Protein AF-A0A7Z9GE49-F1 (afdb_monomer_lite)

pLDDT: mean 94.0, std 6.22, range [51.78, 98.31]

Foldseek 3Di:
DAQKDKQKAKDWDDDPPDIDIDIFIWIKGWDDADPVLVVQDVVQDPLVVDDVSDAQCRQADPVRDRNGSIDMDTPDTDPCVSNRDRVVVVVVVVVVD

Radius of gyration: 15.91 Å; chains: 1; bounding box: 35×28×48 Å

Structure (mmCIF, N/CA/C/O backbone):
data_AF-A0A7Z9GE49-F1
#
_entry.id   AF-A0A7Z9GE49-F1
#
loop_
_atom_site.group_PDB
_atom_site.id
_atom_site.type_symbol
_atom_site.label_atom_id
_atom_site.label_alt_id
_atom_site.label_comp_id
_atom_site.label_asym_id
_atom_site.label_entity_id
_atom_site.label_seq_id
_atom_site.pdbx_PDB_ins_code
_atom_site.Cartn_x
_atom_site.Cartn_y
_atom_site.Cartn_z
_atom_site.occupancy
_atom_site.B_iso_or_equiv
_atom_site.auth_seq_id
_atom_site.auth_comp_id
_atom_site.auth_asym_id
_atom_site.auth_atom_id
_atom_site.pdbx_PDB_model_num
ATOM 1 N N . LYS A 1 1 ? -8.111 -10.842 13.080 1.00 51.78 1 LYS A N 1
ATOM 2 C CA . LYS A 1 1 ? -7.327 -9.755 13.714 1.00 51.78 1 LYS A CA 1
ATOM 3 C C . LYS A 1 1 ? -5.858 -10.147 13.665 1.00 51.78 1 LYS A C 1
ATOM 5 O O . LYS A 1 1 ? -5.364 -10.748 14.607 1.00 51.78 1 LYS A O 1
ATOM 10 N N . GLY A 1 2 ? -5.219 -9.916 12.523 1.00 59.62 2 GLY A N 1
ATOM 11 C CA . GLY A 1 2 ? -3.766 -9.822 12.448 1.00 59.62 2 GLY A CA 1
ATOM 12 C C . GLY A 1 2 ? -3.449 -8.336 12.471 1.00 59.62 2 GLY A C 1
ATOM 13 O O . GLY A 1 2 ? -4.159 -7.573 11.822 1.00 59.62 2 GLY A O 1
ATOM 14 N N . ASN A 1 3 ? -2.469 -7.922 13.266 1.00 83.06 3 ASN A N 1
ATOM 15 C CA . ASN A 1 3 ? -2.033 -6.530 13.262 1.00 83.06 3 ASN A CA 1
ATOM 16 C C . ASN A 1 3 ? -1.007 -6.274 12.146 1.00 83.06 3 ASN A C 1
ATOM 18 O O . ASN A 1 3 ? -0.521 -5.164 12.039 1.00 83.06 3 ASN A O 1
ATOM 22 N N . GLN A 1 4 ? -0.665 -7.285 11.344 1.00 94.06 4 GLN A N 1
ATOM 23 C CA . GLN A 1 4 ? 0.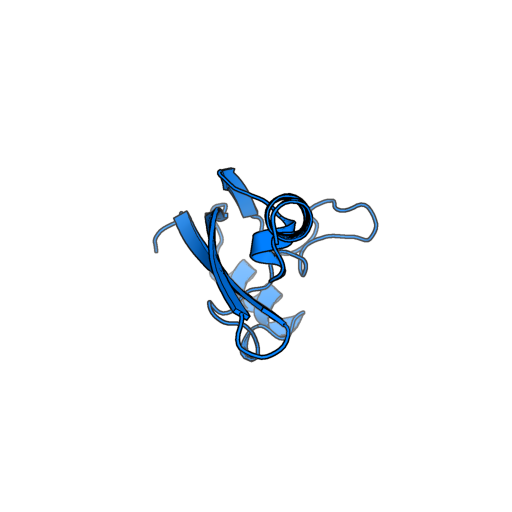258 -7.185 10.219 1.00 94.06 4 GLN A CA 1
ATOM 24 C C . GLN A 1 4 ? -0.342 -7.833 8.984 1.00 94.06 4 GLN A C 1
ATOM 26 O O . GLN A 1 4 ? -0.994 -8.879 9.082 1.00 94.06 4 GLN A O 1
ATOM 31 N N . HIS A 1 5 ? -0.077 -7.239 7.830 1.00 95.44 5 HIS A N 1
ATOM 32 C CA . HIS A 1 5 ? -0.451 -7.783 6.533 1.00 95.44 5 HIS A CA 1
ATOM 33 C C . HIS A 1 5 ? 0.454 -7.225 5.437 1.00 95.44 5 HIS A C 1
ATOM 35 O O . HIS A 1 5 ? 1.114 -6.200 5.599 1.00 95.44 5 HIS A O 1
ATOM 41 N N . HIS A 1 6 ? 0.467 -7.922 4.307 1.00 96.88 6 HIS A N 1
ATOM 42 C CA . HIS A 1 6 ? 1.241 -7.534 3.138 1.00 96.88 6 HIS A CA 1
ATOM 43 C C . HIS A 1 6 ? 0.390 -6.721 2.164 1.00 96.88 6 HIS A C 1
ATOM 45 O O . HIS A 1 6 ? -0.782 -7.034 1.938 1.00 96.88 6 HIS A O 1
ATOM 51 N N . VAL A 1 7 ? 1.009 -5.714 1.555 1.00 97.56 7 VAL A N 1
ATOM 52 C CA . VAL A 1 7 ? 0.472 -4.965 0.420 1.00 97.56 7 VAL A CA 1
ATOM 53 C C . VAL A 1 7 ? 1.381 -5.199 -0.777 1.00 97.56 7 VAL A C 1
ATOM 55 O O . VAL A 1 7 ? 2.534 -4.767 -0.795 1.00 97.56 7 VAL A O 1
ATOM 58 N N . PHE A 1 8 ? 0.846 -5.888 -1.782 1.00 97.75 8 PHE A N 1
ATOM 59 C CA . PHE A 1 8 ? 1.550 -6.176 -3.025 1.00 97.75 8 PHE A CA 1
ATOM 60 C C . PHE A 1 8 ? 1.057 -5.252 -4.137 1.00 97.75 8 PHE A C 1
ATOM 62 O O . PHE A 1 8 ? -0.140 -5.237 -4.427 1.00 97.75 8 PHE A O 1
ATOM 69 N N . THR A 1 9 ? 1.976 -4.560 -4.812 1.00 98.19 9 THR A N 1
ATOM 70 C CA . THR A 1 9 ? 1.679 -3.853 -6.067 1.00 98.19 9 THR A CA 1
ATOM 71 C C . THR A 1 9 ? 2.440 -4.502 -7.207 1.00 98.19 9 THR A C 1
ATOM 73 O O . THR A 1 9 ? 3.668 -4.579 -7.184 1.00 98.19 9 THR A O 1
ATOM 76 N N . GLY A 1 10 ? 1.706 -4.967 -8.217 1.00 97.69 10 GLY A N 1
ATOM 77 C CA . GLY A 1 10 ? 2.273 -5.446 -9.472 1.00 97.69 10 GLY A CA 1
ATOM 78 C C . GLY A 1 10 ? 2.358 -4.321 -10.496 1.00 97.69 10 GLY A C 1
ATOM 79 O O . GLY A 1 10 ? 1.397 -3.577 -10.683 1.00 97.69 10 GLY A O 1
ATOM 80 N N . VAL A 1 11 ? 3.493 -4.217 -11.181 1.00 98.19 11 VAL A N 1
ATOM 81 C CA . VAL A 1 11 ? 3.721 -3.238 -12.247 1.00 98.19 11 VAL A CA 1
ATOM 82 C C . VAL A 1 11 ? 4.229 -3.963 -13.488 1.00 98.19 11 VAL A C 1
ATOM 84 O O . VAL A 1 11 ? 5.089 -4.839 -13.401 1.00 98.19 11 VAL A O 1
ATOM 87 N N . THR A 1 12 ? 3.718 -3.575 -14.656 1.00 97.81 12 THR A N 1
ATOM 88 C CA . THR A 1 12 ? 4.168 -4.086 -15.954 1.00 97.81 12 THR A CA 1
ATOM 89 C C . THR A 1 12 ? 4.593 -2.925 -16.845 1.00 97.81 12 THR A C 1
ATOM 91 O O . THR A 1 12 ? 3.786 -2.056 -17.169 1.00 97.81 12 THR A O 1
ATOM 94 N N . LEU A 1 13 ? 5.852 -2.942 -17.278 1.00 97.81 13 LEU A N 1
ATOM 95 C CA . LEU A 1 13 ? 6.394 -2.076 -18.321 1.00 97.81 13 LEU A CA 1
ATOM 96 C C . LEU A 1 13 ? 6.181 -2.743 -19.680 1.00 97.81 13 LEU A C 1
ATOM 98 O O . LEU A 1 13 ? 6.389 -3.951 -19.821 1.00 97.81 13 LEU A O 1
ATOM 102 N N . ARG A 1 14 ? 5.754 -1.977 -20.688 1.00 97.38 14 ARG A N 1
ATOM 103 C CA . ARG A 1 14 ? 5.543 -2.485 -22.049 1.00 97.38 14 ARG A CA 1
ATOM 104 C C . ARG A 1 14 ? 5.956 -1.454 -23.094 1.00 97.38 14 ARG A C 1
ATOM 106 O O . ARG A 1 14 ? 5.477 -0.325 -23.068 1.00 97.38 14 ARG A O 1
ATOM 113 N N . MET A 1 15 ? 6.774 -1.882 -24.053 1.00 96.50 15 MET A N 1
ATOM 114 C CA . MET A 1 15 ? 7.164 -1.110 -25.234 1.00 96.50 15 MET A CA 1
ATOM 115 C C . MET A 1 15 ? 7.121 -2.019 -26.467 1.00 96.50 15 MET A C 1
ATOM 117 O O . MET A 1 15 ? 7.948 -2.914 -26.631 1.00 96.50 15 MET A O 1
ATOM 121 N N . GLY A 1 16 ? 6.127 -1.818 -27.336 1.00 95.50 16 GLY A N 1
ATOM 122 C CA . GLY A 1 16 ? 5.893 -2.711 -28.474 1.00 95.50 16 GLY A CA 1
ATOM 123 C C . GLY A 1 16 ? 5.636 -4.153 -28.019 1.00 95.50 16 GLY A C 1
ATOM 124 O O . GLY A 1 16 ? 4.705 -4.405 -27.254 1.00 95.50 16 GLY A O 1
ATOM 125 N N . SER A 1 17 ? 6.462 -5.091 -28.489 1.00 96.56 17 SER A N 1
ATOM 126 C CA . SER A 1 17 ? 6.423 -6.509 -28.097 1.00 96.56 17 SER A CA 1
ATOM 127 C C . SER A 1 17 ? 7.211 -6.830 -26.822 1.00 96.56 17 SER A C 1
ATOM 129 O O . SER A 1 17 ? 7.110 -7.949 -26.322 1.00 96.56 17 SER A O 1
ATOM 131 N N . ILE A 1 18 ? 7.989 -5.882 -26.292 1.00 96.19 18 ILE A N 1
ATOM 132 C CA . ILE A 1 18 ? 8.793 -6.069 -25.083 1.00 96.19 18 ILE A CA 1
ATOM 133 C C . ILE A 1 18 ? 7.913 -5.785 -23.865 1.00 96.19 18 ILE A C 1
ATOM 135 O O . ILE A 1 18 ? 7.220 -4.764 -23.813 1.00 96.19 18 ILE A O 1
ATOM 139 N N . SER A 1 19 ? 7.946 -6.676 -22.873 1.00 97.19 19 SER A N 1
ATOM 140 C CA . SER A 1 19 ? 7.306 -6.449 -21.579 1.00 97.19 19 SER A CA 1
ATOM 141 C C . SER A 1 19 ? 8.117 -7.022 -20.427 1.00 97.19 19 SER A C 1
ATOM 143 O O . SER A 1 19 ? 8.602 -8.147 -20.524 1.00 97.19 19 SER A O 1
ATOM 145 N N . GLN A 1 20 ? 8.168 -6.285 -19.323 1.00 97.38 20 GLN A N 1
ATOM 146 C CA . GLN A 1 20 ? 8.807 -6.682 -18.071 1.00 97.38 20 GLN A CA 1
ATOM 147 C C . GLN A 1 20 ? 7.833 -6.418 -16.929 1.00 97.38 20 GLN A C 1
ATOM 149 O O . GLN A 1 20 ? 7.168 -5.385 -16.909 1.00 97.38 20 GLN A O 1
ATOM 154 N N . SER A 1 21 ? 7.689 -7.371 -16.011 1.00 97.81 21 SER A N 1
ATOM 155 C CA . SER A 1 21 ? 6.796 -7.238 -14.857 1.00 97.81 21 SER A CA 1
ATOM 156 C C . SER A 1 21 ? 7.563 -7.473 -13.573 1.00 97.81 21 SER A C 1
ATOM 158 O O . SER A 1 21 ? 8.427 -8.345 -13.522 1.00 97.81 21 SER A O 1
ATOM 160 N N . PHE A 1 22 ? 7.203 -6.726 -12.541 1.00 97.88 22 PHE A N 1
ATOM 161 C CA . PHE A 1 22 ? 7.747 -6.876 -11.202 1.00 97.88 22 PHE A CA 1
ATOM 162 C C . PHE A 1 22 ? 6.646 -6.661 -10.162 1.00 97.88 22 PHE A C 1
ATOM 164 O O . PHE A 1 22 ? 5.574 -6.128 -10.462 1.00 97.88 22 PHE A O 1
ATOM 171 N N . VAL A 1 23 ? 6.903 -7.120 -8.939 1.00 98.31 23 VAL A N 1
ATOM 172 C CA . VAL A 1 23 ? 5.995 -6.978 -7.799 1.00 98.31 23 VAL A CA 1
ATOM 173 C C . VAL A 1 23 ? 6.780 -6.412 -6.630 1.00 98.31 23 VAL A C 1
ATOM 175 O O . VAL A 1 23 ? 7.863 -6.906 -6.319 1.00 98.31 23 VAL A O 1
ATOM 178 N N . SER A 1 24 ? 6.207 -5.413 -5.972 1.00 98.12 24 SER A N 1
ATOM 179 C CA . SER A 1 24 ? 6.744 -4.828 -4.748 1.00 98.12 24 SER A CA 1
ATOM 180 C C . SER A 1 24 ? 5.885 -5.245 -3.559 1.00 98.12 24 SER A C 1
ATOM 182 O O . SER A 1 24 ? 4.658 -5.144 -3.603 1.00 98.12 24 SER A O 1
ATOM 184 N N . ASP A 1 25 ? 6.536 -5.723 -2.501 1.00 98.19 25 ASP A N 1
ATOM 185 C CA . ASP A 1 25 ? 5.916 -6.136 -1.239 1.00 98.19 25 ASP A CA 1
ATOM 186 C C . ASP A 1 25 ? 6.149 -5.065 -0.165 1.00 98.19 25 ASP A C 1
ATOM 188 O O . ASP A 1 25 ? 7.194 -4.411 -0.113 1.00 98.19 25 ASP A O 1
ATOM 192 N N . THR A 1 26 ? 5.163 -4.841 0.694 1.00 98.31 26 THR A N 1
ATOM 193 C CA . THR A 1 26 ? 5.287 -3.981 1.867 1.00 98.31 26 THR A CA 1
ATOM 194 C C . THR A 1 26 ? 4.510 -4.568 3.030 1.00 98.31 26 THR A C 1
ATOM 196 O O . THR A 1 26 ? 3.306 -4.800 2.928 1.00 98.31 26 THR A O 1
ATOM 199 N N . LEU A 1 27 ? 5.205 -4.769 4.148 1.00 97.62 27 LEU A N 1
ATOM 200 C CA . LEU A 1 27 ? 4.624 -5.228 5.399 1.00 97.62 27 LEU A CA 1
ATOM 201 C C . LEU A 1 27 ? 4.095 -4.021 6.175 1.00 97.62 27 LEU A C 1
ATOM 203 O O . LEU A 1 27 ? 4.866 -3.190 6.664 1.00 97.62 27 LEU A O 1
ATOM 207 N N . VAL A 1 28 ? 2.772 -3.934 6.279 1.00 97.00 28 VAL A N 1
ATOM 208 C CA . VAL A 1 28 ? 2.072 -2.890 7.028 1.00 97.00 28 VAL A CA 1
ATOM 209 C C . VAL A 1 28 ? 1.647 -3.452 8.374 1.00 97.00 28 VAL A C 1
ATOM 211 O O . VAL A 1 28 ? 1.103 -4.552 8.459 1.00 97.00 28 VAL A O 1
ATOM 214 N N . GLN A 1 29 ? 1.871 -2.671 9.421 1.00 95.44 29 GLN A N 1
ATOM 215 C CA . GLN A 1 29 ? 1.475 -2.958 10.786 1.00 95.44 29 GLN A CA 1
ATOM 216 C C . GLN A 1 29 ? 0.400 -1.956 11.210 1.00 95.44 29 GLN A C 1
ATOM 218 O O . GLN A 1 29 ? 0.581 -0.751 11.106 1.00 95.44 29 GLN A O 1
ATOM 223 N N . PHE A 1 30 ? -0.724 -2.449 11.708 1.00 94.75 30 PHE A N 1
ATOM 224 C CA . PHE A 1 30 ? -1.733 -1.656 12.394 1.00 94.75 30 PHE A CA 1
ATOM 225 C C . PHE A 1 30 ? -1.404 -1.558 13.879 1.00 94.75 30 PHE A C 1
ATOM 227 O O . PHE A 1 30 ? -1.130 -2.569 14.535 1.00 94.75 30 PHE A O 1
ATOM 234 N N . GLU A 1 31 ? -1.528 -0.362 14.439 1.00 92.06 31 GLU A N 1
ATOM 235 C CA . GLU A 1 31 ? -1.618 -0.209 15.885 1.00 92.06 31 GLU A CA 1
ATOM 236 C C . GLU A 1 31 ? -2.922 -0.814 16.417 1.00 92.06 31 GLU A C 1
ATOM 238 O O . GLU A 1 31 ? -3.877 -1.081 15.680 1.00 92.06 31 GLU A O 1
ATOM 243 N N . LYS A 1 32 ? -2.988 -1.058 17.729 1.00 91.31 32 LYS A N 1
ATOM 244 C CA . LYS A 1 32 ? -4.227 -1.558 18.338 1.00 91.31 32 LYS A CA 1
ATOM 245 C C . LYS A 1 32 ? -5.346 -0.528 18.168 1.00 91.31 32 LYS A C 1
ATOM 247 O O . LYS A 1 32 ? -5.240 0.592 18.651 1.00 91.31 32 LYS A O 1
ATOM 252 N N . PHE A 1 33 ? -6.459 -0.954 17.581 1.00 92.12 33 PHE A N 1
ATOM 253 C CA . PHE A 1 33 ? -7.663 -0.140 17.415 1.00 92.12 33 PHE A CA 1
ATOM 254 C C . PHE A 1 33 ? -8.871 -0.755 18.127 1.00 92.12 33 PHE A C 1
ATOM 256 O O . PHE A 1 33 ? -8.925 -1.955 18.429 1.00 92.12 33 PHE A O 1
ATOM 263 N N . THR A 1 34 ? -9.868 0.086 18.389 1.00 93.88 34 THR A N 1
ATOM 264 C CA . THR A 1 34 ? -11.124 -0.301 19.040 1.00 93.88 34 THR A CA 1
ATOM 265 C C . THR A 1 34 ? -12.284 -0.306 18.045 1.00 93.88 34 THR A C 1
ATOM 267 O O . THR A 1 34 ? -12.162 0.188 16.926 1.00 93.88 34 THR A O 1
ATOM 270 N N . ALA A 1 35 ? -13.436 -0.850 18.448 1.00 94.88 35 ALA A N 1
ATOM 271 C CA . ALA A 1 35 ? -14.659 -0.744 17.647 1.00 94.88 35 ALA A CA 1
ATOM 272 C C . ALA A 1 35 ? -15.081 0.721 17.432 1.00 94.88 35 ALA A C 1
ATOM 274 O O . ALA A 1 35 ? -15.571 1.060 16.359 1.00 94.88 35 ALA A O 1
ATOM 275 N N . GLN A 1 36 ? -14.830 1.584 18.422 1.00 96.50 36 GLN A N 1
ATOM 276 C CA . GLN A 1 36 ? -15.087 3.018 18.325 1.00 96.50 36 GLN A CA 1
ATOM 277 C C . GLN A 1 36 ? -14.199 3.670 17.256 1.00 96.50 36 GLN A C 1
ATOM 279 O O . GLN A 1 36 ? -14.711 4.359 16.383 1.00 96.50 36 GLN A O 1
ATOM 284 N N . SER A 1 37 ? -12.900 3.356 17.251 1.00 94.62 37 SER A N 1
ATOM 285 C CA . SER A 1 37 ? -11.954 3.827 16.229 1.00 94.62 37 SER A CA 1
ATOM 286 C C . SER A 1 37 ? -12.372 3.412 14.813 1.00 94.62 37 SER A C 1
ATOM 288 O O . SER A 1 37 ? -12.270 4.192 13.872 1.00 94.62 37 SER A O 1
ATOM 290 N N . ILE A 1 38 ? -12.887 2.187 14.651 1.00 94.19 38 ILE A N 1
ATOM 291 C CA . ILE A 1 38 ? -13.421 1.719 13.364 1.00 94.19 38 ILE A CA 1
ATOM 292 C C . ILE A 1 38 ? -14.655 2.533 12.958 1.00 94.19 38 ILE A C 1
ATOM 294 O O . ILE A 1 38 ? -14.756 2.940 11.805 1.00 94.19 38 ILE A O 1
ATOM 298 N N . ALA A 1 39 ? -15.589 2.774 13.881 1.00 95.94 39 ALA A N 1
ATOM 299 C CA . ALA A 1 39 ? -16.797 3.546 13.595 1.00 95.94 39 ALA A CA 1
ATOM 300 C C . ALA A 1 39 ? -16.468 4.993 13.192 1.00 95.94 39 ALA A C 1
ATOM 302 O O . ALA A 1 39 ? -17.018 5.495 12.217 1.00 95.94 39 ALA A O 1
ATOM 303 N N . GLU A 1 40 ? -15.530 5.629 13.896 1.00 96.31 40 GLU A N 1
ATOM 304 C CA . GLU A 1 40 ? -15.021 6.965 13.566 1.00 96.31 40 GLU A CA 1
ATOM 305 C C . GLU A 1 40 ? -14.365 6.991 12.185 1.00 96.31 40 GLU A C 1
ATOM 307 O O . GLU A 1 40 ? -14.634 7.888 11.389 1.00 96.31 40 GLU A O 1
ATOM 312 N N . TYR A 1 41 ? -13.561 5.975 11.867 1.00 95.50 41 TYR A N 1
ATOM 313 C CA . TYR A 1 41 ? -12.913 5.856 10.566 1.00 95.50 41 TYR A CA 1
ATOM 314 C C . TYR A 1 41 ? -13.926 5.708 9.422 1.00 95.50 41 TYR A C 1
ATOM 316 O O . TYR A 1 41 ? -13.872 6.438 8.437 1.00 95.50 41 TYR A O 1
ATOM 324 N N . VAL A 1 42 ? -14.895 4.802 9.561 1.00 95.50 42 VAL A N 1
ATOM 325 C CA . VAL A 1 42 ? -15.931 4.577 8.540 1.00 95.50 42 VAL A CA 1
ATOM 326 C C . VAL A 1 42 ? -16.832 5.804 8.364 1.00 95.50 42 VAL A C 1
ATOM 328 O O . VAL A 1 42 ? -17.314 6.046 7.263 1.00 95.50 42 VAL A O 1
ATOM 331 N N . ALA A 1 43 ? -17.067 6.582 9.424 1.00 95.69 43 ALA A N 1
ATOM 332 C CA . ALA A 1 43 ? -17.865 7.803 9.348 1.00 95.69 43 ALA A CA 1
ATOM 333 C C . ALA A 1 43 ? -17.120 8.967 8.672 1.00 95.69 43 ALA A C 1
ATOM 335 O O . ALA A 1 43 ? -17.751 9.790 8.011 1.00 95.69 43 ALA A O 1
ATOM 336 N N . ALA A 1 44 ? -15.801 9.054 8.861 1.00 94.31 44 ALA A N 1
ATOM 337 C CA . ALA A 1 44 ? -14.984 10.159 8.362 1.00 94.31 44 ALA A CA 1
ATOM 338 C C . ALA A 1 44 ? -14.428 9.930 6.946 1.00 94.31 44 ALA A C 1
ATOM 340 O O . ALA A 1 44 ? -14.152 10.897 6.236 1.00 94.31 44 ALA A O 1
ATOM 341 N N . TYR A 1 45 ? -14.261 8.674 6.528 1.00 93.12 45 TYR A N 1
ATOM 342 C CA . TYR A 1 45 ? -13.577 8.309 5.285 1.00 93.12 45 TYR A CA 1
ATOM 343 C C . TYR A 1 45 ? -14.423 7.362 4.425 1.00 93.12 45 TYR A C 1
ATOM 345 O O . TYR A 1 45 ? -15.453 6.860 4.864 1.00 93.12 45 TYR A O 1
ATOM 353 N N . ASN A 1 46 ? -13.980 7.088 3.191 1.00 91.06 46 ASN A N 1
ATOM 354 C CA . ASN A 1 46 ? -14.628 6.129 2.288 1.00 91.06 46 ASN A CA 1
ATOM 355 C C . ASN A 1 46 ? -13.828 4.814 2.182 1.00 91.06 46 ASN A C 1
ATOM 357 O O . ASN A 1 46 ? -13.183 4.570 1.167 1.00 91.06 46 ASN A O 1
ATOM 361 N N . PRO A 1 47 ? -13.817 3.948 3.211 1.00 90.56 47 PRO A N 1
ATOM 362 C CA . PRO A 1 47 ? -13.021 2.721 3.177 1.00 90.56 47 PRO A CA 1
ATOM 363 C C . PRO A 1 47 ? -13.550 1.673 2.198 1.00 90.56 47 PRO A C 1
ATOM 365 O O . PRO A 1 47 ? -12.826 0.751 1.836 1.00 90.56 47 PRO A O 1
ATOM 368 N N . LEU A 1 48 ? -14.812 1.782 1.780 1.00 89.75 48 LEU A N 1
ATOM 369 C CA . LEU A 1 48 ? -15.485 0.757 0.981 1.00 89.75 48 LEU A CA 1
ATOM 370 C C . LEU A 1 48 ? -15.012 0.711 -0.479 1.00 89.75 48 LEU A C 1
ATOM 372 O O . LEU A 1 48 ? -15.284 -0.275 -1.159 1.00 89.75 48 LEU A O 1
ATOM 376 N N . ASP A 1 49 ? -14.293 1.736 -0.950 1.00 90.62 49 ASP A N 1
ATOM 377 C CA . ASP A 1 49 ? -13.640 1.728 -2.265 1.00 90.62 49 ASP A CA 1
ATOM 378 C C . ASP A 1 49 ? -12.211 1.151 -2.237 1.00 90.62 49 ASP A C 1
ATOM 380 O O . ASP A 1 49 ? -11.602 0.962 -3.292 1.00 90.62 49 ASP A O 1
ATOM 384 N N . LYS A 1 50 ? -11.692 0.809 -1.048 1.00 89.50 50 LYS A N 1
ATOM 385 C CA . LYS A 1 50 ? -10.304 0.373 -0.847 1.00 89.50 50 LYS A CA 1
ATOM 386 C C . LYS A 1 50 ? -10.238 -1.113 -0.552 1.00 89.50 50 LYS A C 1
ATOM 388 O O . LYS A 1 50 ? -10.915 -1.633 0.340 1.00 89.50 50 LYS A O 1
ATOM 393 N N . ALA A 1 51 ? -9.351 -1.809 -1.255 1.00 90.44 51 ALA A N 1
ATOM 394 C CA . ALA A 1 51 ? -8.997 -3.172 -0.889 1.00 90.44 51 ALA A CA 1
ATOM 395 C C . ALA A 1 51 ? -8.432 -3.190 0.544 1.00 90.44 51 ALA A C 1
ATOM 397 O O . ALA A 1 51 ? -7.593 -2.369 0.900 1.00 90.44 51 ALA A O 1
ATOM 398 N N . GLY A 1 52 ? -8.921 -4.105 1.386 1.00 91.12 52 GLY A N 1
ATOM 399 C CA . GLY A 1 52 ? -8.561 -4.144 2.809 1.00 91.12 52 GLY A CA 1
ATOM 400 C C . GLY A 1 52 ? -9.334 -3.160 3.695 1.00 91.12 52 GLY A C 1
ATOM 401 O O . GLY A 1 52 ? -9.114 -3.158 4.903 1.00 91.12 52 GLY A O 1
ATOM 402 N N . ALA A 1 53 ? -10.267 -2.385 3.126 1.00 93.19 53 ALA A N 1
ATOM 403 C CA . ALA A 1 53 ? -11.127 -1.437 3.832 1.00 93.19 53 ALA A CA 1
ATOM 404 C C . ALA A 1 53 ? -10.370 -0.341 4.602 1.00 93.19 53 ALA A C 1
ATOM 406 O O . ALA A 1 53 ? -10.848 0.134 5.632 1.00 93.19 53 ALA A O 1
ATOM 407 N N . TYR A 1 54 ? -9.190 0.059 4.116 1.00 94.25 54 TYR A N 1
ATOM 408 C CA . TYR A 1 54 ? -8.470 1.211 4.642 1.00 94.25 54 TYR A CA 1
ATOM 409 C C . TYR A 1 54 ? -7.579 1.875 3.583 1.00 94.25 54 TYR A C 1
ATOM 411 O O . TYR A 1 54 ? -7.193 1.249 2.598 1.00 94.25 54 TYR A O 1
ATOM 419 N N . GLY A 1 55 ? -7.221 3.139 3.807 1.00 93.94 55 GLY A N 1
ATOM 420 C CA . GLY A 1 55 ? -6.171 3.846 3.076 1.00 93.94 55 GLY A CA 1
ATOM 421 C C . GLY A 1 55 ? -5.085 4.320 4.034 1.00 93.94 55 GLY A C 1
ATOM 422 O O . GLY A 1 55 ? -5.386 4.974 5.029 1.00 93.94 55 GLY A O 1
ATOM 423 N N . ILE A 1 56 ? -3.815 4.028 3.735 1.00 93.19 56 ILE A N 1
ATOM 424 C CA . ILE A 1 56 ? -2.690 4.420 4.605 1.00 93.19 56 ILE A CA 1
ATOM 425 C C . ILE A 1 56 ? -2.541 5.951 4.745 1.00 93.19 56 ILE A C 1
ATOM 427 O O . ILE A 1 56 ? -1.969 6.427 5.719 1.00 93.19 56 ILE A O 1
ATOM 431 N N . GLN A 1 57 ? -3.085 6.711 3.787 1.00 93.94 57 GLN A N 1
ATOM 432 C CA . GLN A 1 57 ? -3.086 8.178 3.748 1.00 93.94 57 GLN A CA 1
ATOM 433 C C . GLN A 1 57 ? -4.194 8.824 4.587 1.00 93.94 57 GLN A C 1
ATOM 435 O O . GLN A 1 57 ? -4.059 9.978 4.974 1.00 93.94 57 GLN A O 1
ATOM 440 N N . ASP A 1 58 ? -5.289 8.112 4.854 1.00 94.00 58 ASP A N 1
ATOM 441 C CA . ASP A 1 58 ? -6.537 8.731 5.317 1.00 94.00 58 ASP A CA 1
ATOM 442 C C . ASP A 1 58 ? -6.386 9.411 6.679 1.00 94.00 58 ASP A C 1
ATOM 444 O O . ASP A 1 58 ? -6.905 10.498 6.914 1.00 94.00 58 ASP A O 1
ATOM 448 N N . CYS A 1 59 ? -5.652 8.768 7.586 1.00 92.88 59 CYS A N 1
ATOM 449 C CA . CYS A 1 59 ? -5.444 9.253 8.947 1.00 92.88 59 CYS A CA 1
ATOM 450 C C . CYS A 1 59 ? -4.220 10.169 9.088 1.00 92.88 59 CYS A C 1
ATOM 452 O O . CYS A 1 59 ? -3.801 10.428 10.218 1.00 92.88 59 CYS A O 1
ATOM 454 N N . LEU A 1 60 ? -3.639 10.638 7.979 1.00 94.12 60 LEU A N 1
ATOM 455 C CA . LEU A 1 60 ? -2.531 11.590 7.974 1.00 94.12 60 LEU A CA 1
ATOM 456 C C . LEU A 1 60 ? -3.045 13.022 7.791 1.00 94.12 60 LEU A C 1
ATOM 458 O O . LEU A 1 60 ? -3.952 13.264 6.998 1.00 94.12 60 LEU A O 1
ATOM 462 N N . ASP A 1 61 ? -2.446 13.975 8.503 1.00 92.25 61 ASP A N 1
ATOM 463 C CA . ASP A 1 61 ? -2.617 15.400 8.213 1.00 92.25 61 ASP A CA 1
ATOM 464 C C . ASP A 1 61 ? -1.730 15.863 7.039 1.00 92.25 61 ASP A C 1
ATOM 466 O O . ASP A 1 61 ? -0.955 15.091 6.469 1.00 92.25 61 ASP A O 1
ATOM 470 N N . GLU A 1 62 ? -1.820 17.148 6.682 1.00 89.50 62 GLU A N 1
ATOM 471 C CA . GLU A 1 62 ? -1.019 17.759 5.607 1.00 89.50 62 GLU A CA 1
ATOM 472 C C . GLU A 1 62 ? 0.500 17.649 5.839 1.00 89.50 62 GLU A C 1
ATOM 474 O O . GLU A 1 62 ? 1.279 17.676 4.887 1.00 89.50 62 GLU A O 1
ATOM 479 N N . GLY A 1 63 ? 0.930 17.505 7.097 1.00 91.56 63 GLY A N 1
ATOM 480 C CA . GLY A 1 63 ? 2.324 17.306 7.488 1.00 91.56 63 GLY A CA 1
ATOM 481 C C . GLY A 1 63 ? 2.754 15.837 7.526 1.00 91.56 63 GLY A C 1
ATOM 482 O O . GLY A 1 63 ? 3.896 15.552 7.888 1.00 91.56 63 GLY A O 1
ATOM 483 N N . GLY A 1 64 ? 1.866 14.899 7.180 1.00 88.56 64 GLY A N 1
ATOM 484 C CA . GLY A 1 64 ? 2.125 13.462 7.234 1.00 88.56 64 GLY A CA 1
ATOM 485 C C . GLY A 1 64 ? 2.084 12.876 8.647 1.00 88.56 64 GLY A C 1
ATOM 486 O O . GLY A 1 64 ? 2.504 11.735 8.850 1.00 88.56 64 GLY A O 1
ATOM 487 N N . LYS A 1 65 ? 1.594 13.625 9.641 1.00 92.06 65 LYS A N 1
ATOM 488 C CA . LYS A 1 65 ? 1.432 13.122 11.005 1.00 92.06 65 LYS A CA 1
ATOM 489 C C . LYS A 1 65 ? 0.121 12.354 11.116 1.00 92.06 65 LYS A C 1
ATOM 491 O O . LYS A 1 65 ? -0.924 12.809 10.662 1.00 92.06 65 LYS A O 1
ATOM 496 N N . GLN A 1 66 ? 0.169 11.206 11.784 1.00 91.19 66 GLN A N 1
ATOM 497 C CA . GLN A 1 66 ? -1.024 10.419 12.088 1.00 91.19 66 GLN A CA 1
ATOM 498 C C . GLN A 1 66 ? -1.885 11.141 13.128 1.00 91.19 66 GLN A C 1
ATOM 500 O O . GLN A 1 66 ? -1.468 11.325 14.273 1.00 91.19 66 GLN A O 1
ATOM 505 N N . THR A 1 67 ? -3.068 11.581 12.709 1.00 93.00 67 THR A N 1
ATOM 506 C CA . THR A 1 67 ? -4.041 12.330 13.522 1.00 93.00 67 THR A CA 1
ATOM 507 C C . THR A 1 67 ? -5.440 11.712 13.500 1.00 93.00 67 THR A C 1
ATOM 509 O O . THR A 1 67 ? -6.282 12.092 14.312 1.00 93.00 67 THR A O 1
ATOM 512 N N . GLY A 1 68 ? -5.690 10.755 12.603 1.00 92.56 68 GLY A N 1
ATOM 513 C CA . GLY A 1 68 ? -6.968 10.060 12.497 1.00 92.56 68 GLY A CA 1
ATOM 514 C C . GLY A 1 68 ? -7.159 8.913 13.504 1.00 92.56 68 GLY A C 1
ATOM 515 O O . GLY A 1 68 ? -6.267 8.593 14.291 1.00 92.56 68 GLY A O 1
ATOM 516 N N . PRO A 1 69 ? -8.335 8.262 13.470 1.00 93.94 69 PRO A N 1
ATOM 517 C CA . PRO A 1 69 ? -8.724 7.223 14.427 1.00 93.94 69 PRO A CA 1
ATOM 518 C C . PRO A 1 69 ? -7.971 5.893 14.256 1.00 93.94 69 PRO A C 1
ATOM 520 O O . PRO A 1 69 ? -8.031 5.041 15.144 1.00 93.94 69 PRO A O 1
ATOM 523 N N . LEU A 1 70 ? -7.270 5.695 13.134 1.00 93.81 70 LEU A N 1
ATOM 524 C CA . LEU A 1 70 ? -6.414 4.537 12.877 1.00 93.81 70 LEU A CA 1
ATOM 525 C C . LEU A 1 70 ? -4.957 4.981 12.718 1.00 93.81 70 LEU A C 1
ATOM 527 O O . LEU A 1 70 ? -4.666 6.038 12.163 1.00 93.81 70 LEU A O 1
ATOM 531 N N . SER A 1 71 ? -4.038 4.139 13.183 1.00 93.50 71 SER A N 1
ATOM 532 C CA . SER A 1 71 ? -2.595 4.368 13.131 1.00 93.50 71 SER A CA 1
ATOM 533 C C . SER A 1 71 ? -1.904 3.119 12.595 1.00 93.50 71 SER A C 1
ATOM 535 O O . SER A 1 71 ? -2.308 1.992 12.902 1.00 93.50 71 SER A O 1
ATOM 537 N N . MET A 1 72 ? -0.921 3.325 11.722 1.00 93.75 72 MET A N 1
ATOM 538 C CA . MET A 1 72 ? -0.264 2.265 10.958 1.00 93.75 72 MET A CA 1
ATOM 539 C C . MET A 1 72 ? 1.219 2.584 10.754 1.00 93.75 72 MET A C 1
ATOM 541 O O . MET A 1 72 ? 1.571 3.731 10.496 1.00 93.75 72 MET A O 1
ATOM 545 N N . SER A 1 73 ? 2.088 1.584 10.787 1.00 93.88 73 SER A N 1
ATOM 546 C CA . SER A 1 73 ? 3.506 1.688 10.434 1.00 93.88 73 SER A CA 1
ATOM 547 C C . SER A 1 73 ? 3.845 0.780 9.254 1.00 93.88 73 SER A C 1
ATOM 549 O O . SER A 1 73 ? 3.133 -0.175 8.940 1.00 93.88 73 SER A O 1
ATOM 551 N N . ILE A 1 74 ? 4.939 1.104 8.568 1.00 95.75 74 ILE A N 1
ATOM 552 C CA . ILE A 1 74 ? 5.559 0.220 7.582 1.00 95.75 74 ILE A CA 1
ATOM 553 C C . ILE A 1 74 ? 6.768 -0.408 8.252 1.00 95.75 74 ILE A C 1
ATOM 555 O O . ILE A 1 74 ? 7.700 0.299 8.629 1.00 95.75 74 ILE A O 1
ATOM 559 N N . GLU A 1 75 ? 6.744 -1.729 8.382 1.00 96.69 75 GLU A N 1
ATOM 560 C CA . GLU A 1 75 ? 7.831 -2.494 8.996 1.00 96.69 75 GLU A CA 1
ATOM 561 C C . GLU A 1 75 ? 8.921 -2.826 7.969 1.00 96.69 75 GLU A C 1
ATOM 563 O O . GLU A 1 75 ? 10.111 -2.844 8.281 1.00 96.69 75 GLU A O 1
ATOM 568 N N . SER A 1 76 ? 8.526 -3.066 6.716 1.00 97.19 76 SER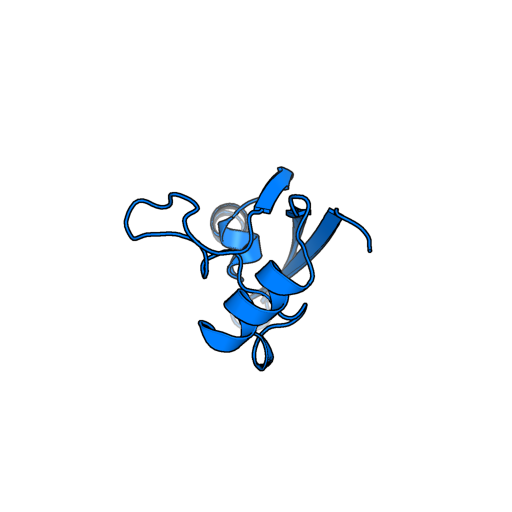 A N 1
ATOM 569 C CA . SER A 1 76 ? 9.433 -3.278 5.586 1.00 97.19 76 SER A CA 1
ATOM 570 C C . SER A 1 76 ? 8.743 -2.939 4.265 1.00 97.19 76 SER A C 1
ATOM 572 O O . SER A 1 76 ? 7.525 -3.052 4.156 1.00 97.19 76 SER A O 1
ATOM 574 N N . GLY A 1 77 ? 9.509 -2.530 3.251 1.00 96.31 77 GLY A N 1
ATOM 575 C CA . GLY A 1 77 ? 8.975 -2.086 1.957 1.00 96.31 77 GLY A CA 1
ATOM 576 C C . GLY A 1 77 ? 8.861 -0.564 1.863 1.00 96.31 77 GLY A C 1
ATOM 577 O O . GLY A 1 77 ? 9.691 0.151 2.423 1.00 96.31 77 GLY A O 1
ATOM 578 N N . SER A 1 78 ? 7.875 -0.044 1.123 1.00 95.94 78 SER A N 1
ATOM 579 C CA . SER A 1 78 ? 7.769 1.401 0.876 1.00 95.94 78 SER A CA 1
ATOM 580 C C . SER A 1 78 ? 6.347 1.944 0.950 1.00 95.94 78 SER A C 1
ATOM 582 O O . SER A 1 78 ? 5.377 1.314 0.539 1.00 95.94 78 SER A O 1
ATOM 584 N N . TYR A 1 79 ? 6.234 3.185 1.417 1.00 95.62 79 TYR A N 1
ATOM 585 C CA . TYR A 1 79 ? 4.963 3.904 1.485 1.00 95.62 79 TYR A CA 1
ATOM 586 C C . TYR A 1 79 ? 4.334 4.129 0.105 1.00 95.62 79 TYR A C 1
ATOM 588 O O . TYR A 1 79 ? 3.130 3.955 -0.067 1.00 95.62 79 TYR A O 1
ATOM 596 N N . ALA A 1 80 ? 5.158 4.433 -0.901 1.00 96.31 80 ALA A N 1
ATOM 597 C CA . ALA A 1 80 ? 4.704 4.599 -2.278 1.00 96.31 80 ALA A CA 1
ATOM 598 C C . ALA A 1 80 ? 4.076 3.307 -2.837 1.00 96.31 80 ALA A C 1
ATOM 600 O O . ALA A 1 80 ? 3.045 3.365 -3.507 1.00 96.31 80 ALA A O 1
ATOM 601 N N . ASN A 1 81 ? 4.634 2.140 -2.489 1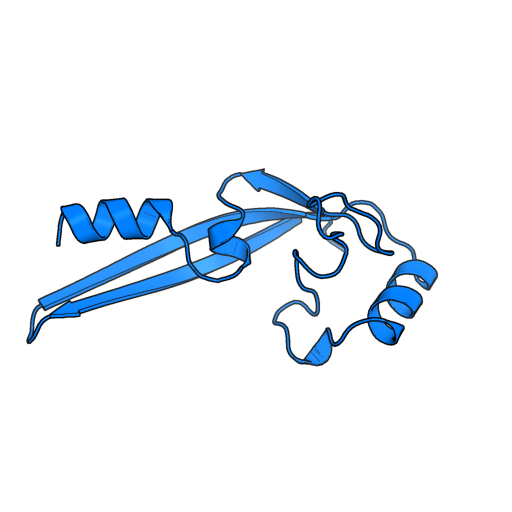.00 96.88 81 ASN A N 1
ATOM 602 C CA . ASN A 1 81 ? 4.032 0.855 -2.832 1.00 96.88 81 ASN A CA 1
ATOM 603 C C . ASN A 1 81 ? 2.626 0.702 -2.234 1.00 96.88 81 ASN A C 1
ATOM 605 O O . ASN A 1 81 ? 1.719 0.292 -2.945 1.00 96.88 81 ASN A O 1
ATOM 609 N N . VAL A 1 82 ? 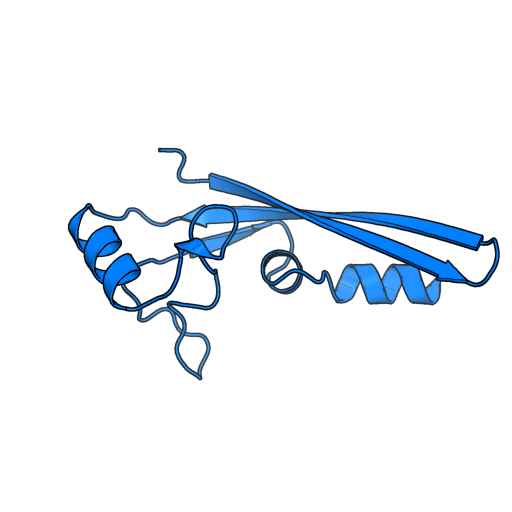2.420 1.080 -0.967 1.00 96.19 82 VAL A N 1
ATOM 610 C CA . VAL A 1 82 ? 1.099 0.978 -0.315 1.00 96.19 82 VAL A CA 1
ATOM 611 C C . VAL A 1 82 ? 0.076 1.936 -0.922 1.00 96.19 82 VAL A C 1
ATOM 613 O O . VAL A 1 82 ? -1.102 1.604 -0.998 1.00 96.19 82 VAL A O 1
ATOM 616 N N . ILE A 1 83 ? 0.515 3.110 -1.384 1.00 94.81 83 ILE A N 1
ATOM 617 C CA . ILE A 1 83 ? -0.345 4.046 -2.126 1.00 94.81 83 ILE A CA 1
ATOM 618 C C . ILE A 1 83 ? -0.740 3.479 -3.502 1.00 94.81 83 ILE A C 1
ATOM 620 O O . ILE A 1 83 ? -1.766 3.873 -4.052 1.00 94.81 83 ILE A O 1
ATOM 624 N N . GLY A 1 84 ? 0.042 2.540 -4.045 1.00 93.75 84 GLY A N 1
ATOM 625 C CA . GLY A 1 84 ? -0.275 1.818 -5.278 1.00 93.75 84 GLY A CA 1
ATOM 626 C C . GLY A 1 84 ? 0.712 2.028 -6.426 1.00 93.75 84 GLY A C 1
ATOM 627 O O . GLY A 1 84 ? 0.447 1.562 -7.532 1.00 93.75 84 GLY A O 1
ATOM 628 N N . LEU A 1 85 ? 1.848 2.702 -6.206 1.00 97.06 85 LEU A N 1
ATOM 629 C CA . LEU A 1 85 ? 2.934 2.738 -7.189 1.00 97.06 85 LEU A CA 1
ATOM 630 C C . LEU A 1 85 ? 4.310 2.723 -6.503 1.00 97.06 85 LEU A C 1
ATOM 632 O O . LEU A 1 85 ? 4.710 3.725 -5.907 1.00 97.06 85 LEU A O 1
ATOM 636 N N . PRO A 1 86 ? 5.086 1.633 -6.608 1.00 97.31 86 PRO A N 1
ATOM 637 C CA . PRO A 1 86 ? 6.407 1.534 -5.994 1.00 97.31 86 PRO A CA 1
ATOM 638 C C . PRO A 1 86 ? 7.445 2.362 -6.771 1.00 97.31 86 PRO A C 1
ATOM 640 O O . PRO A 1 86 ? 8.157 1.850 -7.628 1.00 97.31 86 PRO A O 1
ATOM 643 N N . ILE A 1 87 ? 7.525 3.665 -6.484 1.00 97.12 87 ILE A N 1
ATOM 644 C CA . ILE A 1 87 ? 8.315 4.640 -7.263 1.00 97.12 87 ILE A CA 1
ATOM 645 C C . ILE A 1 87 ? 9.795 4.252 -7.388 1.00 97.12 87 ILE A C 1
ATOM 647 O O . ILE A 1 87 ? 10.356 4.351 -8.475 1.00 97.12 87 ILE A O 1
ATOM 651 N N . GLU A 1 88 ? 10.440 3.825 -6.302 1.00 96.00 88 GLU A N 1
ATOM 652 C CA . GLU A 1 88 ? 11.874 3.504 -6.332 1.00 96.00 88 GLU A CA 1
ATOM 653 C C . GLU A 1 88 ? 12.167 2.219 -7.116 1.00 96.00 88 GLU A C 1
ATOM 655 O O . GLU A 1 88 ? 13.141 2.162 -7.868 1.00 96.00 88 GLU A O 1
ATOM 660 N 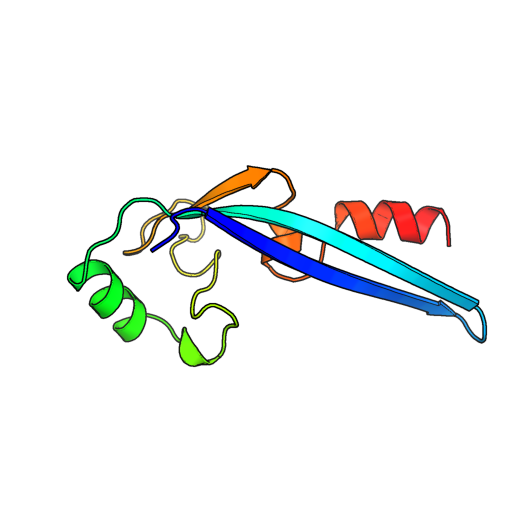N . ASP A 1 89 ? 11.287 1.219 -7.020 1.00 96.75 89 ASP A N 1
ATOM 661 C CA . ASP A 1 89 ? 11.389 0.013 -7.842 1.00 96.75 89 ASP A CA 1
ATOM 662 C C . ASP A 1 89 ? 11.121 0.347 -9.308 1.00 96.75 89 ASP A C 1
ATOM 664 O O . ASP A 1 89 ? 11.925 0.007 -10.168 1.00 96.75 89 ASP A O 1
ATOM 668 N N . LEU A 1 90 ? 10.077 1.129 -9.594 1.00 97.62 90 LEU A N 1
ATOM 669 C CA . LEU A 1 90 ? 9.766 1.592 -10.942 1.00 97.62 90 LEU A CA 1
ATOM 670 C C . LEU A 1 90 ? 10.936 2.346 -11.583 1.00 97.62 90 LEU A C 1
ATOM 672 O O . LEU A 1 90 ? 11.259 2.084 -12.737 1.00 97.62 90 LEU A O 1
ATOM 676 N N . LYS A 1 91 ? 11.588 3.261 -10.857 1.00 97.75 91 LYS A N 1
ATOM 677 C CA . LYS A 1 91 ? 12.768 3.985 -11.359 1.00 97.75 91 LYS A CA 1
ATOM 678 C C . LYS A 1 91 ? 13.898 3.029 -11.737 1.00 97.75 91 LYS A C 1
ATOM 680 O O . LYS A 1 91 ? 14.510 3.205 -12.787 1.00 97.75 91 LYS A O 1
ATOM 685 N N . ARG A 1 92 ? 14.174 2.033 -10.890 1.00 97.12 92 ARG A N 1
ATOM 686 C CA . ARG A 1 92 ? 15.223 1.033 -11.128 1.00 97.12 92 ARG A CA 1
ATOM 687 C C . ARG A 1 92 ? 14.905 0.166 -12.344 1.00 97.12 92 ARG A C 1
ATOM 689 O O . ARG A 1 92 ? 15.780 -0.040 -13.176 1.00 97.12 92 ARG A O 1
ATOM 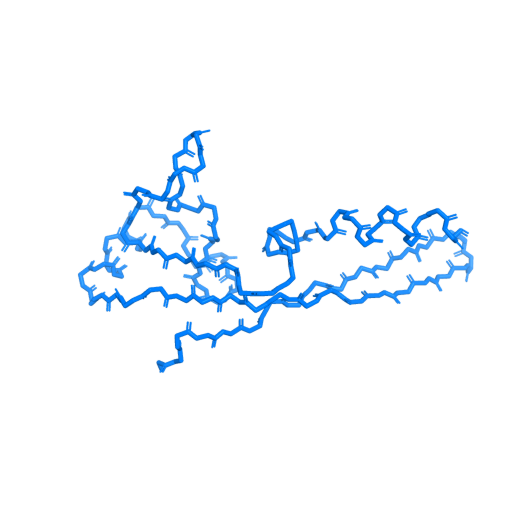696 N N . GLU A 1 93 ? 13.666 -0.300 -12.456 1.00 97.12 93 GLU A N 1
ATOM 697 C CA . GLU A 1 93 ? 13.219 -1.147 -13.563 1.00 97.12 93 GLU A CA 1
ATOM 698 C C . GLU A 1 93 ? 13.187 -0.363 -14.881 1.00 97.12 93 GLU A C 1
ATOM 700 O O . GLU A 1 93 ? 13.665 -0.864 -15.888 1.00 97.12 93 GLU A O 1
ATOM 705 N N . LEU A 1 94 ? 12.742 0.901 -14.872 1.00 97.00 94 LEU A N 1
ATOM 706 C CA . LEU A 1 94 ? 12.792 1.785 -16.045 1.00 97.00 94 LEU A CA 1
ATOM 707 C C . LEU A 1 94 ? 14.217 2.080 -16.515 1.00 97.00 94 LEU A C 1
ATOM 709 O O . LEU A 1 94 ? 14.444 2.198 -17.711 1.00 97.00 94 LEU A O 1
ATOM 713 N N . ALA A 1 95 ? 15.180 2.218 -15.601 1.00 96.31 95 ALA A N 1
ATOM 714 C CA . ALA A 1 95 ? 16.576 2.431 -15.979 1.00 96.31 95 ALA A CA 1
ATOM 715 C C . ALA A 1 95 ? 17.204 1.200 -16.664 1.00 96.31 95 ALA A C 1
ATOM 717 O O . ALA A 1 95 ? 18.238 1.332 -17.319 1.00 96.31 95 ALA A O 1
ATOM 718 N N . ALA A 1 96 ? 16.598 0.022 -16.493 1.00 91.25 96 ALA A N 1
ATOM 719 C CA . ALA A 1 96 ? 17.050 -1.251 -17.046 1.00 91.25 96 ALA A CA 1
ATOM 720 C C . ALA A 1 96 ? 16.184 -1.770 -18.215 1.00 91.25 96 ALA A C 1
ATOM 722 O O . ALA A 1 96 ? 16.524 -2.814 -18.775 1.00 91.25 96 ALA A O 1
ATOM 723 N N . PHE A 1 97 ? 15.090 -1.077 -18.558 1.00 90.56 97 PHE A N 1
ATOM 724 C CA . PHE A 1 97 ? 14.090 -1.464 -19.563 1.00 90.56 97 PHE A CA 1
ATOM 725 C C . PHE A 1 97 ? 14.315 -0.761 -20.905 1.00 90.56 97 PHE A C 1
ATOM 727 O O . PHE A 1 97 ? 14.240 -1.450 -21.948 1.00 90.56 97 PHE A O 1
#

Sequence (97 aa):
KGNQHHVFTGVTLRMGSISQSFVSDTLVQFEKFTAQSIAEYVAAYNPLDKAGAYGIQDCLDEGGKQTGPLSMSIESGSYANVIGLPIEDLKRELAAF

Secondary structure (DSSP, 8-state):
--SEEEEEEEEEEEETTEEEEEEEEEEEEEPP--HHHHHHHHHHS-GGGSGGG--TTTTB-TTS-B-SS--EEEEES-HHHHHT--HHHHHHHHHH-